Protein AF-A0AAE7J633-F1 (afdb_monomer)

Radius of gyration: 16.44 Å; Cα contacts (8 Å, |Δi|>4): 44; chains: 1; bounding box: 30×41×40 Å

Sequence (81 aa):
MSLDNIGTTTTYIKPGSPWQNGFAESYNSRFRDEFLNTELFTSVSEAQTLADRWRWEYNTLRPHSALQGRTPLEAAQPAAA

Nearest PDB structures (foldseek):
  8b4h-assembly1_A  TM=8.631E-01  e=2.608E+00  Geobacillus stearothermophilus
  5cz1-assembly2_B  TM=7.210E-01  e=2.434E+00  Mouse mammary tumor virus

Structure (mmCIF, N/CA/C/O backbone):
data_AF-A0AAE7J633-F1
#
_entry.id   AF-A0AAE7J633-F1
#
loop_
_atom_site.group_PDB
_atom_site.id
_atom_site.type_symbol
_atom_site.label_atom_id
_atom_site.label_alt_id
_atom_site.label_comp_id
_atom_site.label_asym_id
_atom_site.label_entity_id
_atom_site.label_seq_id
_atom_site.pdbx_PDB_ins_code
_atom_site.Cartn_x
_atom_site.Cartn_y
_atom_site.Cartn_z
_atom_site.occupancy
_atom_site.B_iso_or_equiv
_atom_site.auth_seq_id
_atom_site.auth_comp_id
_atom_site.auth_asym_id
_atom_site.auth_atom_id
_atom_site.pdbx_PDB_model_num
ATOM 1 N N . MET A 1 1 ? -15.612 -10.402 -16.281 1.00 55.06 1 MET A N 1
ATOM 2 C CA . MET A 1 1 ? -15.499 -9.070 -16.911 1.00 55.06 1 MET A CA 1
ATOM 3 C C . MET A 1 1 ? -14.269 -9.123 -17.801 1.00 55.06 1 MET A C 1
ATOM 5 O O . MET A 1 1 ? -13.197 -9.357 -17.261 1.00 55.06 1 MET A O 1
ATOM 9 N N . SER A 1 2 ? -14.426 -9.081 -19.130 1.00 67.12 2 SER A N 1
ATOM 10 C CA . SER A 1 2 ? -13.272 -9.164 -20.042 1.00 67.12 2 SER A CA 1
ATOM 11 C C . SER A 1 2 ? -12.542 -7.821 -20.095 1.00 67.12 2 SER A C 1
ATOM 13 O O . SER A 1 2 ? -13.199 -6.779 -20.104 1.00 67.12 2 SER A O 1
ATOM 15 N N . LEU A 1 3 ? -11.207 -7.842 -20.114 1.00 75.56 3 LEU A N 1
ATOM 16 C CA . LEU A 1 3 ? -10.360 -6.640 -20.187 1.00 75.56 3 LEU A CA 1
ATOM 17 C C . LEU A 1 3 ? -10.301 -6.040 -21.607 1.00 75.56 3 LEU A C 1
ATOM 19 O O . LEU A 1 3 ? -9.816 -4.923 -21.782 1.00 75.56 3 LEU A O 1
ATOM 23 N N . ASP A 1 4 ? -10.849 -6.741 -22.604 1.00 76.31 4 ASP A N 1
ATOM 24 C CA . ASP A 1 4 ? -10.796 -6.366 -24.025 1.00 76.31 4 ASP A CA 1
ATOM 25 C C . ASP A 1 4 ? -11.400 -4.977 -24.302 1.00 76.31 4 ASP A C 1
ATOM 27 O O . ASP A 1 4 ? -10.936 -4.245 -25.174 1.00 76.31 4 ASP A O 1
ATOM 31 N N . ASN A 1 5 ? -12.394 -4.569 -23.509 1.00 81.44 5 ASN A N 1
ATOM 32 C CA . ASN A 1 5 ? -13.137 -3.322 -23.712 1.00 81.44 5 ASN A CA 1
ATOM 33 C C . ASN A 1 5 ? -12.390 -2.060 -23.238 1.00 81.44 5 ASN A C 1
ATOM 35 O O . ASN A 1 5 ? -12.876 -0.955 -23.466 1.00 81.44 5 ASN A O 1
ATOM 39 N N . ILE A 1 6 ? -11.239 -2.205 -22.570 1.00 87.81 6 ILE A N 1
ATOM 40 C CA . ILE A 1 6 ? -10.429 -1.083 -22.059 1.00 87.81 6 ILE A CA 1
ATOM 41 C C . ILE A 1 6 ? -9.025 -1.023 -22.685 1.00 87.81 6 ILE A C 1
ATOM 43 O O . ILE A 1 6 ? -8.150 -0.327 -22.174 1.00 87.81 6 ILE A O 1
ATOM 47 N N . GLY A 1 7 ? -8.782 -1.759 -23.778 1.00 86.06 7 GLY A N 1
ATOM 48 C CA . GLY A 1 7 ? -7.510 -1.716 -24.515 1.00 86.06 7 GLY A CA 1
ATOM 49 C C . GLY A 1 7 ? -6.311 -2.317 -23.770 1.00 86.06 7 GLY A C 1
ATOM 50 O O . GLY A 1 7 ? -5.169 -2.018 -24.108 1.00 86.06 7 GLY A O 1
ATOM 51 N N . THR A 1 8 ? -6.549 -3.149 -22.752 1.00 85.44 8 THR A N 1
ATOM 52 C CA . THR A 1 8 ? -5.501 -3.820 -21.967 1.00 85.44 8 THR A CA 1
ATOM 53 C C . THR A 1 8 ? -5.405 -5.297 -22.341 1.00 85.44 8 THR A C 1
ATOM 55 O O . THR A 1 8 ? -6.422 -5.948 -22.559 1.00 85.44 8 THR A O 1
ATOM 58 N N . THR A 1 9 ? -4.188 -5.851 -22.370 1.00 86.50 9 THR A N 1
ATOM 59 C CA . THR A 1 9 ? -3.946 -7.285 -22.602 1.00 86.50 9 THR A CA 1
ATOM 60 C C . THR A 1 9 ? -3.403 -7.969 -21.349 1.00 86.50 9 THR A C 1
ATOM 62 O O . THR A 1 9 ? -2.640 -7.387 -20.576 1.00 86.50 9 THR A O 1
ATOM 65 N N . THR A 1 10 ? -3.794 -9.225 -21.127 1.00 84.94 10 THR A N 1
ATOM 66 C CA . THR A 1 10 ? -3.260 -10.029 -20.023 1.00 84.94 10 THR A CA 1
ATOM 67 C C . THR A 1 10 ? -1.840 -10.482 -20.342 1.00 84.94 10 THR A C 1
ATOM 69 O O . THR A 1 10 ? -1.602 -11.140 -21.352 1.00 84.94 10 THR A O 1
ATOM 72 N N . THR A 1 11 ? -0.901 -10.177 -19.447 1.00 85.69 11 THR A N 1
ATOM 73 C CA . THR A 1 11 ? 0.477 -10.673 -19.522 1.00 85.69 11 THR A CA 1
ATOM 74 C C . THR A 1 11 ? 0.697 -11.744 -18.461 1.00 85.69 11 THR A C 1
ATOM 76 O O . THR A 1 11 ? 0.362 -11.541 -17.296 1.00 85.69 11 THR A O 1
ATOM 79 N N . TYR A 1 12 ? 1.279 -12.875 -18.859 1.00 88.12 12 TYR A N 1
ATOM 80 C CA . TYR A 1 12 ? 1.643 -13.962 -17.953 1.00 88.12 12 TYR A CA 1
ATOM 81 C C . TYR A 1 12 ? 3.145 -13.955 -17.674 1.00 88.12 12 TYR A C 1
ATOM 83 O O . TYR A 1 12 ? 3.955 -13.664 -18.558 1.00 88.12 12 TYR A O 1
ATOM 91 N N . ILE A 1 13 ? 3.515 -14.329 -16.450 1.00 90.25 13 ILE A N 1
ATOM 92 C CA . ILE A 1 13 ? 4.904 -14.632 -16.107 1.00 90.25 13 ILE A CA 1
ATOM 93 C C . ILE A 1 13 ? 5.345 -15.923 -16.802 1.00 90.25 13 ILE A C 1
ATOM 95 O O . ILE A 1 13 ? 4.598 -16.902 -16.878 1.00 90.25 13 ILE A O 1
ATOM 99 N N . LYS A 1 14 ? 6.570 -15.933 -17.324 1.00 92.38 14 LYS A N 1
ATOM 100 C CA . LYS A 1 14 ? 7.158 -17.119 -17.946 1.00 92.38 14 LYS A CA 1
ATOM 101 C C . LYS A 1 14 ? 7.479 -18.155 -16.860 1.00 92.38 14 LYS A C 1
ATOM 103 O O . LYS A 1 14 ? 8.044 -17.787 -15.824 1.00 92.38 14 LYS A O 1
ATOM 108 N N . PRO A 1 15 ? 7.190 -19.449 -17.084 1.00 92.19 15 PRO A N 1
ATOM 109 C CA . PRO A 1 15 ? 7.633 -20.505 -16.180 1.00 92.19 15 PRO A CA 1
ATOM 110 C C . PRO A 1 15 ? 9.140 -20.409 -15.908 1.00 92.19 15 PRO A C 1
ATOM 112 O O . PRO A 1 15 ? 9.928 -20.166 -16.822 1.00 92.19 15 PRO A O 1
ATOM 115 N N . GLY A 1 16 ? 9.538 -20.549 -14.642 1.00 92.31 16 GLY A N 1
ATOM 116 C CA . GLY A 1 16 ? 10.939 -20.435 -14.222 1.00 92.31 16 GLY A CA 1
ATOM 117 C C . GLY A 1 16 ? 11.514 -19.012 -14.217 1.00 92.31 16 GLY A C 1
ATOM 118 O O . GLY A 1 16 ? 12.724 -18.869 -14.084 1.00 92.31 16 GLY A O 1
ATOM 119 N N . SER A 1 17 ? 10.683 -17.967 -14.347 1.00 89.81 17 SER A N 1
ATOM 120 C CA . SER A 1 17 ? 11.124 -16.560 -14.367 1.00 89.81 17 SER A CA 1
ATOM 121 C C . SER A 1 17 ? 10.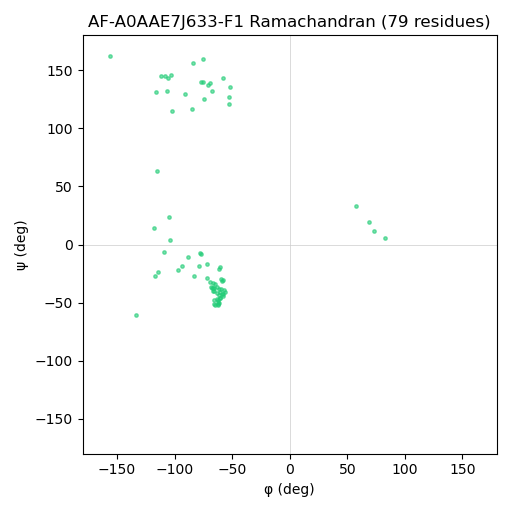615 -15.733 -13.169 1.00 89.81 17 SER A C 1
ATOM 123 O O . SER A 1 17 ? 9.874 -14.768 -13.370 1.00 89.81 17 SER A O 1
ATOM 125 N N . PRO A 1 18 ? 10.995 -16.063 -11.915 1.00 86.00 18 PRO A N 1
ATOM 126 C CA . PRO A 1 18 ? 10.465 -15.403 -10.712 1.00 86.00 18 PRO A CA 1
ATOM 127 C C . PRO A 1 18 ? 10.739 -13.891 -10.665 1.00 86.00 18 PRO A C 1
ATOM 129 O O . PRO A 1 18 ? 9.921 -13.125 -10.169 1.00 86.00 18 PRO A O 1
ATOM 132 N N . TRP A 1 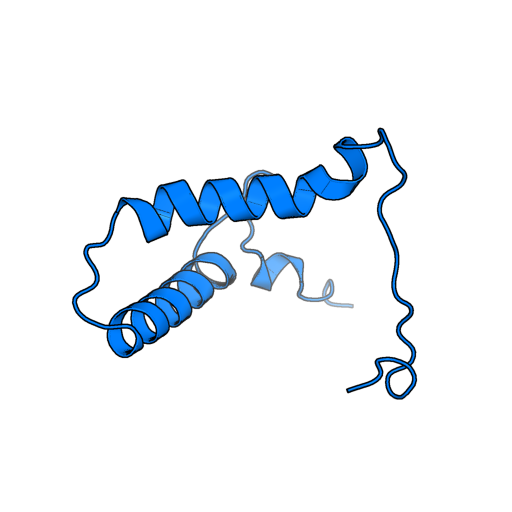19 ? 11.835 -13.425 -11.272 1.00 89.44 19 TRP A N 1
ATOM 133 C CA . TRP A 1 19 ? 12.178 -11.998 -11.329 1.00 89.44 19 TRP A CA 1
ATOM 134 C C . TRP A 1 19 ? 11.122 -11.134 -12.040 1.00 89.44 19 TRP A C 1
ATOM 136 O O . TRP A 1 19 ? 11.083 -9.925 -11.823 1.00 89.44 19 TRP A O 1
ATOM 146 N N . GLN A 1 20 ? 10.244 -11.725 -12.860 1.00 91.88 20 GLN A N 1
ATOM 147 C CA . GLN A 1 20 ? 9.146 -11.002 -13.511 1.00 91.88 20 GLN A CA 1
ATOM 148 C C . GLN A 1 20 ? 8.026 -10.604 -12.536 1.00 91.88 20 GLN A C 1
ATOM 150 O O . GLN A 1 20 ? 7.232 -9.726 -12.857 1.00 91.88 20 GLN A O 1
ATOM 155 N N . ASN A 1 21 ? 7.978 -11.216 -11.349 1.00 91.00 21 ASN A N 1
ATOM 156 C CA . ASN A 1 21 ? 6.981 -10.949 -10.312 1.00 91.00 21 ASN A CA 1
ATOM 157 C C . ASN A 1 21 ? 7.528 -10.103 -9.145 1.00 91.00 21 ASN A C 1
ATOM 159 O O . ASN A 1 21 ? 6.816 -9.834 -8.177 1.00 91.00 21 ASN A O 1
ATOM 163 N N . GLY A 1 22 ? 8.784 -9.647 -9.230 1.00 90.19 22 GLY A N 1
ATOM 164 C CA . GLY A 1 22 ? 9.479 -9.015 -8.104 1.00 90.19 22 GLY A CA 1
ATOM 165 C C . GLY A 1 22 ? 8.783 -7.765 -7.554 1.00 90.19 22 GLY A C 1
ATOM 166 O O . GLY A 1 22 ? 8.839 -7.509 -6.351 1.00 90.19 22 GLY A O 1
ATOM 167 N N . PHE A 1 23 ? 8.077 -7.007 -8.401 1.00 86.81 23 P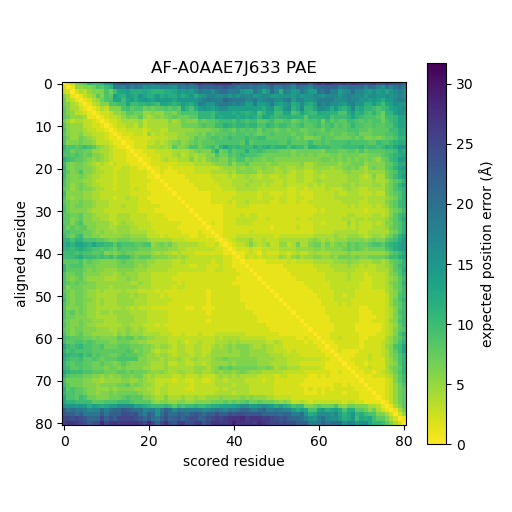HE A N 1
ATOM 168 C CA . PHE A 1 23 ? 7.298 -5.845 -7.962 1.00 86.81 23 PHE A CA 1
ATOM 169 C C . PHE A 1 23 ? 6.136 -6.246 -7.043 1.00 86.81 23 PHE A C 1
ATOM 171 O O . PHE A 1 23 ? 6.017 -5.726 -5.933 1.00 86.81 23 PHE A O 1
ATOM 178 N N . ALA A 1 24 ? 5.303 -7.196 -7.480 1.00 89.38 24 ALA A N 1
ATOM 179 C CA . ALA A 1 24 ? 4.158 -7.656 -6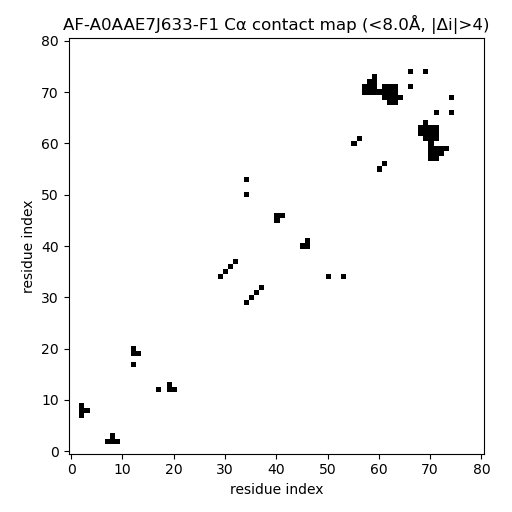.700 1.00 89.38 24 ALA A CA 1
ATOM 180 C C . ALA A 1 24 ? 4.604 -8.372 -5.417 1.00 89.38 24 ALA A C 1
ATOM 182 O O . ALA A 1 24 ? 3.994 -8.193 -4.366 1.00 89.38 24 ALA A O 1
ATOM 183 N N . GLU A 1 25 ? 5.696 -9.137 -5.475 1.00 92.69 25 GLU A N 1
ATOM 184 C CA . GLU A 1 25 ? 6.289 -9.784 -4.299 1.00 92.69 25 GLU A CA 1
ATOM 185 C C . GLU A 1 25 ? 6.778 -8.767 -3.270 1.00 92.69 25 GLU A C 1
ATOM 187 O O . GLU A 1 25 ? 6.432 -8.870 -2.092 1.00 92.69 25 GLU A O 1
ATOM 192 N N . SER A 1 26 ? 7.515 -7.747 -3.714 1.00 90.44 26 SER A N 1
ATOM 193 C CA . SER A 1 26 ? 8.017 -6.687 -2.835 1.00 90.44 26 SER A CA 1
ATOM 194 C C . SER A 1 26 ? 6.874 -5.918 -2.172 1.00 90.44 26 SER A C 1
ATOM 196 O O . SER A 1 26 ? 6.917 -5.663 -0.968 1.00 90.44 26 SER A O 1
ATOM 198 N N . TYR A 1 27 ? 5.828 -5.587 -2.937 1.00 90.00 27 TYR A N 1
ATOM 199 C CA . TYR A 1 27 ? 4.629 -4.943 -2.404 1.00 90.00 27 TYR A CA 1
ATOM 200 C C . TYR A 1 27 ? 3.927 -5.823 -1.362 1.00 90.00 27 TYR A C 1
ATOM 202 O O . TYR A 1 27 ? 3.667 -5.370 -0.248 1.00 90.00 27 TYR A O 1
ATOM 210 N N . ASN A 1 28 ? 3.673 -7.094 -1.685 1.00 92.69 28 ASN A N 1
ATOM 211 C CA . ASN A 1 28 ? 2.971 -8.011 -0.787 1.00 92.69 28 ASN A CA 1
ATOM 212 C C . ASN A 1 28 ? 3.760 -8.295 0.498 1.00 92.69 28 ASN A C 1
ATOM 214 O O . ASN A 1 28 ? 3.150 -8.451 1.554 1.00 92.69 28 ASN A O 1
ATOM 218 N N . SER A 1 29 ? 5.096 -8.342 0.436 1.00 94.38 29 SER A N 1
ATOM 219 C CA . SER A 1 29 ? 5.929 -8.440 1.641 1.00 94.38 29 SER A CA 1
ATOM 220 C C . SER A 1 29 ? 5.737 -7.217 2.533 1.00 94.38 29 SER A C 1
ATOM 222 O O . SER A 1 29 ? 5.437 -7.368 3.710 1.00 94.38 29 SER A O 1
ATOM 224 N N . ARG A 1 30 ? 5.816 -6.005 1.965 1.00 92.38 30 ARG A N 1
ATOM 225 C CA . ARG A 1 30 ? 5.634 -4.750 2.714 1.00 92.38 30 ARG A CA 1
ATOM 226 C C . ARG A 1 30 ? 4.254 -4.648 3.345 1.00 92.38 30 ARG A C 1
ATOM 228 O O . ARG A 1 30 ? 4.149 -4.331 4.521 1.00 92.38 30 ARG A O 1
ATOM 235 N N . PHE A 1 31 ? 3.211 -4.958 2.582 1.00 94.19 31 PHE A N 1
ATOM 236 C CA . PHE A 1 31 ? 1.844 -4.964 3.092 1.00 94.19 31 PHE A CA 1
ATOM 237 C C . PHE A 1 31 ? 1.661 -5.982 4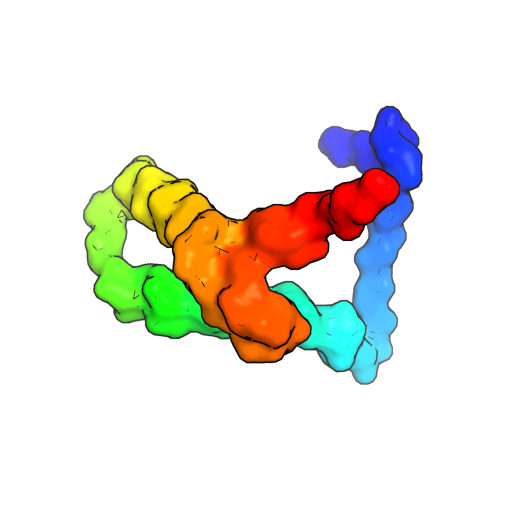.223 1.00 94.19 31 PHE A C 1
ATOM 239 O O . PHE A 1 31 ? 0.980 -5.714 5.209 1.00 94.19 31 PHE A O 1
ATOM 246 N N . ARG A 1 32 ? 2.302 -7.150 4.125 1.00 95.12 32 ARG A N 1
ATOM 247 C CA . ARG A 1 32 ? 2.257 -8.137 5.202 1.00 95.12 32 ARG A CA 1
ATOM 248 C C . ARG A 1 32 ? 2.961 -7.636 6.461 1.00 95.12 32 ARG A C 1
ATOM 250 O O . ARG A 1 32 ? 2.364 -7.673 7.531 1.00 95.12 32 ARG A O 1
ATOM 257 N N . ASP A 1 33 ? 4.195 -7.169 6.320 1.00 95.06 33 ASP A N 1
ATOM 258 C CA . ASP A 1 33 ? 5.050 -6.804 7.451 1.00 95.06 33 ASP A CA 1
ATOM 259 C C . ASP A 1 33 ? 4.556 -5.553 8.184 1.00 95.06 33 ASP A C 1
ATOM 261 O O . ASP A 1 33 ? 4.730 -5.442 9.393 1.00 95.06 33 ASP A O 1
ATOM 265 N N . GLU A 1 34 ? 3.932 -4.621 7.464 1.00 93.00 34 GLU A N 1
ATOM 266 C CA . GLU A 1 34 ? 3.596 -3.293 7.988 1.00 93.00 34 GLU A CA 1
ATOM 267 C C . GLU A 1 34 ? 2.099 -3.067 8.215 1.00 93.00 34 GLU A C 1
ATOM 269 O O . GLU A 1 34 ? 1.727 -2.014 8.726 1.00 93.00 34 GLU A O 1
ATOM 274 N N . PHE A 1 35 ? 1.244 -4.005 7.803 1.00 94.50 35 PHE A N 1
ATOM 275 C CA . PHE A 1 35 ? -0.199 -3.909 8.015 1.00 94.50 35 PHE A CA 1
ATOM 276 C C . PHE A 1 35 ? -0.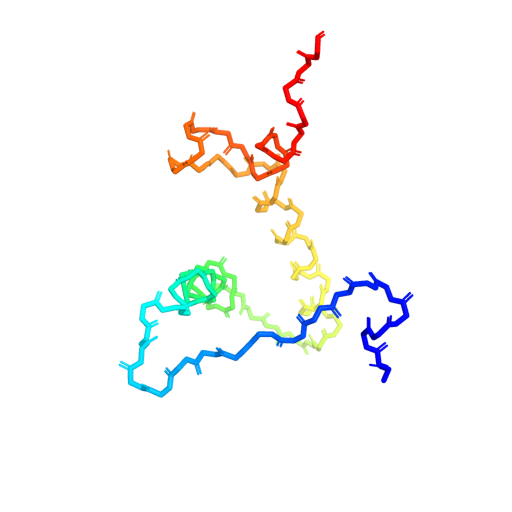791 -5.213 8.544 1.00 94.50 35 PHE A C 1
ATOM 278 O O . PHE A 1 35 ? -1.333 -5.255 9.645 1.00 94.50 35 PHE A O 1
ATOM 285 N N . LEU A 1 36 ? -0.678 -6.309 7.787 1.00 93.94 36 LEU A N 1
ATOM 286 C CA . LEU A 1 36 ? -1.376 -7.548 8.160 1.00 93.94 36 LEU A CA 1
ATOM 287 C C . LEU A 1 36 ? -0.841 -8.176 9.452 1.00 93.94 36 LEU A C 1
ATOM 289 O O . LEU A 1 36 ? -1.609 -8.788 10.185 1.00 93.94 36 LEU A O 1
ATOM 293 N N . ASN A 1 37 ? 0.459 -8.045 9.716 1.00 93.69 37 ASN A N 1
ATOM 294 C CA . ASN A 1 37 ? 1.092 -8.595 10.914 1.00 93.69 37 ASN A CA 1
ATOM 295 C C . ASN A 1 37 ? 1.055 -7.638 12.117 1.00 93.69 37 ASN A C 1
ATOM 297 O O . ASN A 1 37 ? 1.417 -8.051 13.218 1.00 93.69 37 ASN A O 1
ATOM 301 N N . THR A 1 38 ? 0.677 -6.371 11.922 1.00 91.94 38 THR A N 1
ATOM 302 C CA . THR A 1 38 ? 0.683 -5.348 12.982 1.00 91.94 38 THR A CA 1
ATOM 303 C C . THR A 1 38 ? -0.684 -5.157 13.626 1.00 91.94 38 THR A C 1
ATOM 305 O O . THR A 1 38 ? -0.757 -4.687 14.758 1.00 91.94 38 THR A O 1
ATOM 308 N N . GLU A 1 39 ? -1.755 -5.534 12.929 1.00 88.00 39 GLU A N 1
ATOM 309 C CA . GLU A 1 39 ? -3.134 -5.315 13.355 1.00 88.00 39 GLU A CA 1
ATOM 310 C C . GLU A 1 39 ? -3.820 -6.621 13.780 1.00 88.00 39 GLU A C 1
ATOM 312 O O . GLU A 1 39 ? -3.614 -7.683 13.189 1.00 88.00 39 GLU A O 1
ATOM 317 N N . LEU A 1 40 ? -4.694 -6.534 14.786 1.00 92.81 40 LEU A N 1
ATOM 318 C CA . LEU A 1 40 ? -5.646 -7.596 15.108 1.00 92.81 40 LEU A CA 1
ATOM 319 C C . LEU A 1 40 ? -7.019 -7.197 14.573 1.00 92.81 40 LEU A C 1
ATOM 321 O O . LEU A 1 40 ? -7.625 -6.248 15.060 1.00 92.81 40 LEU A O 1
ATOM 325 N N . PHE A 1 41 ? -7.531 -7.950 13.603 1.00 94.69 41 PHE A N 1
ATOM 326 C CA . PHE A 1 41 ? -8.842 -7.684 13.018 1.00 94.69 41 PHE A CA 1
ATOM 327 C C . PHE A 1 41 ? -9.941 -8.451 13.754 1.00 94.69 41 PHE A C 1
ATOM 329 O O . PHE A 1 41 ? -9.871 -9.669 13.915 1.00 94.69 41 PHE A O 1
ATOM 336 N N . THR A 1 42 ? -10.996 -7.746 14.142 1.00 95.31 42 THR A N 1
ATOM 337 C CA . THR A 1 42 ? -12.196 -8.314 14.771 1.00 95.31 42 THR A CA 1
ATOM 338 C C . THR A 1 42 ? -13.290 -8.640 13.753 1.00 95.31 42 THR A C 1
ATOM 340 O O . THR A 1 42 ? -14.183 -9.442 14.028 1.00 95.31 42 THR A O 1
ATOM 343 N N . SER A 1 43 ? -13.221 -8.052 12.552 1.00 96.94 43 SER A N 1
ATOM 344 C CA . SER A 1 43 ? -14.137 -8.329 11.442 1.00 96.94 43 SER A CA 1
ATOM 345 C C . SER A 1 43 ? -13.522 -8.010 10.075 1.00 96.94 43 SER A C 1
ATOM 347 O O . SER A 1 43 ? -12.575 -7.233 9.957 1.00 96.94 43 SER A O 1
ATOM 349 N N . VAL A 1 44 ? -14.110 -8.562 9.008 1.00 96.69 44 VAL A N 1
ATOM 350 C CA . VAL A 1 44 ? -13.709 -8.248 7.623 1.00 96.69 44 VAL A CA 1
ATOM 351 C C . VAL A 1 44 ? -13.953 -6.772 7.284 1.00 96.69 44 VAL A C 1
ATOM 353 O O . VAL A 1 44 ? -13.142 -6.166 6.592 1.00 96.69 44 VAL A O 1
ATOM 356 N N . SER A 1 45 ? -15.038 -6.176 7.789 1.00 97.69 45 SER A N 1
ATOM 357 C CA . SER A 1 45 ? -15.354 -4.762 7.537 1.00 97.69 45 SER A CA 1
ATOM 358 C C . SER A 1 45 ? -14.330 -3.822 8.179 1.00 97.69 45 SER A C 1
ATOM 360 O O . SER A 1 45 ? -13.971 -2.800 7.590 1.00 97.69 45 SER A O 1
ATOM 362 N N . GLU A 1 46 ? -13.849 -4.169 9.373 1.00 96.06 46 GLU A N 1
ATOM 363 C CA . GLU A 1 46 ? -12.766 -3.442 10.032 1.00 96.06 46 GLU A CA 1
ATOM 364 C C . GLU A 1 46 ? -11.467 -3.580 9.233 1.00 96.06 46 GLU A C 1
ATOM 366 O O . GLU A 1 46 ? -10.848 -2.571 8.901 1.00 96.06 46 GLU A O 1
ATOM 371 N N . ALA A 1 47 ? -11.107 -4.803 8.829 1.00 95.94 47 ALA A N 1
ATOM 372 C CA . ALA A 1 47 ? -9.921 -5.046 8.010 1.00 95.94 47 ALA A CA 1
ATOM 373 C C . ALA A 1 47 ? -9.937 -4.240 6.699 1.00 95.94 47 ALA A C 1
ATOM 375 O O . ALA A 1 47 ? -8.917 -3.670 6.323 1.00 95.94 47 ALA A O 1
ATOM 376 N N . GLN A 1 48 ? -11.090 -4.135 6.026 1.00 96.62 48 GLN A N 1
ATOM 377 C CA . GLN A 1 48 ? -11.248 -3.313 4.819 1.00 96.62 48 GLN A CA 1
ATOM 378 C C . GLN A 1 48 ? -11.029 -1.825 5.102 1.00 96.62 48 GLN A C 1
ATOM 380 O O . GLN A 1 48 ? -10.260 -1.176 4.396 1.00 96.62 48 GLN A O 1
ATOM 385 N N . THR A 1 49 ? -11.645 -1.301 6.164 1.00 96.75 49 THR A N 1
ATOM 386 C CA . THR A 1 49 ? -11.499 0.109 6.562 1.00 96.75 49 THR A CA 1
ATOM 387 C C . THR A 1 49 ? -10.044 0.452 6.875 1.00 96.75 49 THR A C 1
ATOM 389 O O . THR A 1 49 ? -9.515 1.463 6.409 1.00 96.75 49 THR A O 1
ATOM 392 N N . LEU A 1 50 ? -9.374 -0.407 7.645 1.00 96.31 50 LEU A N 1
ATOM 393 C CA . LEU A 1 50 ? -7.975 -0.216 8.008 1.00 96.31 50 LEU A CA 1
ATOM 394 C C . LEU A 1 50 ? -7.051 -0.377 6.792 1.00 96.31 50 LEU A C 1
ATOM 396 O O . LEU A 1 50 ? -6.104 0.393 6.650 1.00 96.31 50 LEU A O 1
ATOM 400 N N . ALA A 1 51 ? -7.353 -1.299 5.873 1.00 95.81 51 ALA A N 1
ATOM 401 C CA . ALA A 1 51 ? -6.581 -1.478 4.645 1.00 95.81 51 ALA A CA 1
ATOM 402 C C . ALA A 1 51 ? -6.706 -0.266 3.711 1.00 95.81 51 ALA A C 1
ATOM 404 O O . ALA A 1 51 ? -5.713 0.166 3.125 1.00 95.81 51 ALA A O 1
ATOM 405 N N . ASP A 1 52 ? -7.903 0.316 3.593 1.00 96.38 52 ASP A N 1
ATOM 406 C CA . ASP A 1 52 ? -8.125 1.535 2.814 1.00 96.38 52 ASP A CA 1
ATOM 407 C C . ASP A 1 52 ? -7.349 2.719 3.391 1.00 96.38 52 ASP A C 1
ATOM 409 O O . ASP A 1 52 ? -6.721 3.472 2.637 1.00 96.38 52 ASP A O 1
ATOM 413 N N . ARG A 1 53 ? -7.339 2.847 4.723 1.00 96.00 53 ARG A N 1
ATOM 414 C CA . ARG A 1 53 ? -6.530 3.846 5.424 1.00 96.00 53 ARG A CA 1
ATOM 415 C C . ARG A 1 53 ? -5.040 3.628 5.175 1.00 96.00 53 ARG A C 1
ATOM 417 O O . ARG A 1 53 ? -4.368 4.558 4.738 1.00 96.00 53 ARG A O 1
ATOM 424 N N . TRP A 1 54 ? -4.537 2.412 5.381 1.00 95.50 54 TRP A N 1
ATOM 425 C CA . TRP A 1 54 ? -3.130 2.084 5.150 1.00 95.50 54 TRP A CA 1
ATOM 426 C C . TRP A 1 54 ? -2.718 2.360 3.701 1.00 95.50 54 TRP A C 1
ATOM 428 O O . TRP A 1 54 ? -1.679 2.963 3.449 1.00 95.50 54 TRP A O 1
ATOM 438 N N . ARG A 1 55 ? -3.560 1.993 2.724 1.00 95.50 55 ARG A N 1
ATOM 439 C CA . ARG A 1 55 ? -3.320 2.275 1.301 1.00 95.50 55 ARG A CA 1
ATOM 440 C C . ARG A 1 55 ? -3.228 3.775 1.038 1.00 95.50 55 ARG A C 1
ATOM 442 O O . ARG A 1 55 ? -2.407 4.191 0.221 1.00 95.50 55 ARG A O 1
ATOM 449 N N . TRP A 1 56 ? -4.088 4.576 1.665 1.00 96.88 56 TRP A N 1
ATOM 450 C CA . TRP A 1 56 ? -4.018 6.027 1.542 1.00 96.88 56 TRP A CA 1
ATOM 451 C C . TRP A 1 56 ? -2.689 6.540 2.105 1.00 96.88 56 TRP A C 1
ATOM 453 O O . TRP A 1 56 ? -1.939 7.164 1.365 1.00 96.88 56 TRP A O 1
ATOM 463 N N . GLU A 1 57 ? -2.335 6.172 3.338 1.00 95.38 57 GLU A N 1
ATOM 464 C CA . GLU A 1 57 ? -1.084 6.591 3.989 1.00 95.38 57 GLU A CA 1
ATOM 465 C C . GLU A 1 57 ? 0.162 6.175 3.182 1.00 95.38 57 GLU A C 1
ATOM 467 O O . GLU A 1 57 ? 1.055 6.992 2.941 1.00 95.38 57 GLU A O 1
ATOM 472 N N . TYR A 1 58 ? 0.198 4.934 2.683 1.00 94.12 58 TYR A N 1
ATOM 473 C CA . TYR A 1 58 ? 1.273 4.422 1.830 1.00 94.12 58 TYR A CA 1
ATOM 474 C C . TYR A 1 58 ? 1.439 5.256 0.553 1.00 94.12 58 TYR A C 1
ATOM 476 O O . TYR A 1 58 ? 2.558 5.555 0.150 1.00 94.12 58 TYR A O 1
ATOM 484 N N . ASN A 1 59 ? 0.336 5.641 -0.093 1.00 94.25 59 ASN A N 1
ATOM 485 C CA . ASN A 1 59 ? 0.392 6.349 -1.369 1.00 94.25 59 ASN A CA 1
ATOM 486 C C . ASN A 1 59 ? 0.605 7.860 -1.232 1.00 94.25 59 ASN A C 1
ATOM 488 O O . ASN A 1 59 ? 1.130 8.460 -2.168 1.00 94.25 59 ASN A O 1
ATOM 492 N N . THR A 1 60 ? 0.189 8.478 -0.123 1.00 95.75 60 THR A N 1
ATOM 493 C CA . THR A 1 60 ? 0.139 9.947 0.004 1.00 95.75 60 THR A CA 1
ATOM 494 C C . THR A 1 60 ? 1.097 10.529 1.030 1.00 95.75 60 THR A C 1
ATOM 496 O O . THR A 1 60 ? 1.439 11.701 0.910 1.00 95.75 60 THR A O 1
ATOM 499 N N . LEU A 1 61 ? 1.521 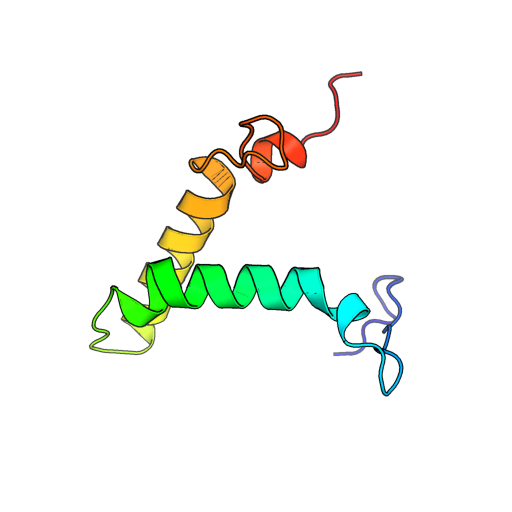9.752 2.029 1.00 95.12 61 LEU A N 1
ATOM 500 C CA . LEU A 1 61 ? 2.346 10.256 3.131 1.00 95.12 61 LEU A CA 1
ATOM 501 C C . LEU A 1 61 ? 3.725 9.609 3.187 1.00 95.12 61 LEU A C 1
ATOM 503 O O . LEU A 1 61 ? 4.661 10.213 3.706 1.00 95.12 61 LEU A O 1
ATOM 507 N N . ARG A 1 62 ? 3.868 8.378 2.690 1.00 91.75 62 ARG A N 1
ATOM 508 C CA . ARG A 1 62 ? 5.101 7.613 2.850 1.00 91.75 62 ARG A CA 1
ATOM 509 C C . ARG A 1 62 ? 6.141 7.947 1.770 1.00 91.75 62 ARG A C 1
ATOM 511 O O . ARG A 1 62 ? 5.919 7.624 0.605 1.00 91.75 62 ARG A O 1
ATOM 518 N N . PRO A 1 63 ? 7.309 8.510 2.121 1.00 92.31 63 PRO A N 1
ATOM 519 C CA . PRO A 1 63 ? 8.399 8.697 1.170 1.00 92.31 63 PRO A CA 1
ATOM 520 C C . PRO A 1 63 ? 9.115 7.371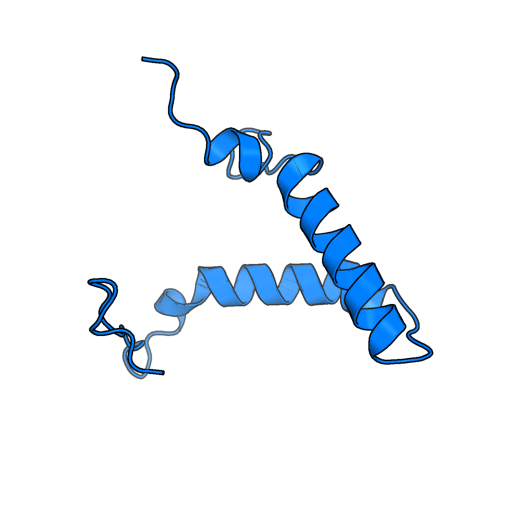 0.878 1.00 92.31 63 PRO A C 1
ATOM 522 O O . PRO A 1 63 ? 9.388 6.580 1.785 1.00 92.31 63 PRO A O 1
ATOM 525 N N . HIS A 1 64 ? 9.473 7.136 -0.387 1.00 90.19 64 HIS A N 1
ATOM 526 C CA . HIS A 1 64 ? 10.206 5.940 -0.810 1.00 90.19 64 HIS A CA 1
ATOM 527 C C . HIS A 1 64 ? 11.584 6.303 -1.356 1.00 90.19 64 HIS A C 1
ATOM 529 O O . HIS A 1 64 ? 11.717 7.141 -2.246 1.00 90.19 64 HIS A O 1
ATOM 535 N N . SER A 1 65 ? 12.627 5.614 -0.889 1.00 89.06 65 SER A N 1
ATOM 536 C CA . SER A 1 65 ? 14.001 5.814 -1.377 1.00 89.06 65 SER A CA 1
ATOM 537 C C . SER A 1 65 ? 14.138 5.539 -2.878 1.00 89.06 65 SER A C 1
ATOM 539 O O . SER A 1 65 ? 14.797 6.300 -3.582 1.00 89.06 65 SER A O 1
ATOM 541 N N . ALA A 1 66 ? 13.443 4.517 -3.390 1.00 86.94 66 ALA A N 1
ATOM 542 C CA . ALA A 1 66 ? 13.367 4.220 -4.823 1.00 86.94 66 ALA A CA 1
ATOM 543 C C . ALA A 1 66 ? 12.724 5.354 -5.648 1.00 86.94 66 ALA A C 1
ATOM 545 O O . ALA A 1 66 ? 12.957 5.448 -6.849 1.00 86.94 66 ALA A O 1
ATOM 546 N N . LEU A 1 67 ? 11.945 6.226 -5.002 1.00 90.25 67 LEU A N 1
ATOM 547 C CA . LEU A 1 67 ? 11.297 7.396 -5.595 1.00 90.25 67 LEU A CA 1
ATOM 548 C C . LEU A 1 67 ? 12.001 8.703 -5.196 1.00 90.25 67 LEU A C 1
ATOM 550 O O . LEU A 1 67 ? 11.380 9.762 -5.201 1.00 90.25 67 LEU A O 1
ATOM 554 N N . GLN A 1 68 ? 13.285 8.647 -4.821 1.00 93.12 68 GLN A N 1
ATOM 555 C CA . GLN A 1 68 ? 14.074 9.817 -4.404 1.00 93.12 68 GLN A CA 1
ATOM 556 C C . GLN A 1 68 ? 13.454 10.569 -3.212 1.00 93.12 68 GLN A C 1
ATOM 558 O O . GLN A 1 68 ? 13.536 11.789 -3.116 1.00 93.12 68 GLN A O 1
ATOM 563 N N . GLY A 1 69 ? 12.803 9.837 -2.304 1.00 93.06 69 GLY A N 1
ATOM 564 C CA . GLY A 1 69 ? 12.130 10.413 -1.140 1.00 93.06 69 GLY A CA 1
ATOM 565 C C . GLY A 1 69 ? 10.729 10.956 -1.426 1.00 93.06 69 GLY A C 1
ATOM 566 O O . GLY A 1 69 ? 10.121 11.514 -0.522 1.00 93.06 69 GLY A O 1
ATOM 567 N N . ARG A 1 70 ? 10.195 10.770 -2.637 1.00 94.06 70 ARG A N 1
ATOM 568 C CA . ARG A 1 70 ? 8.807 11.112 -2.975 1.00 94.06 70 ARG A CA 1
ATOM 569 C C . ARG A 1 70 ? 7.851 9.992 -2.573 1.00 94.06 70 ARG A C 1
ATOM 571 O O . ARG A 1 70 ? 8.235 8.822 -2.470 1.00 94.06 70 ARG A O 1
ATOM 578 N N . THR A 1 71 ? 6.596 10.356 -2.371 1.00 95.06 71 THR A N 1
ATOM 579 C CA . THR A 1 71 ? 5.479 9.422 -2.216 1.00 95.06 71 THR A CA 1
ATOM 580 C C . THR A 1 71 ? 5.078 8.828 -3.572 1.00 95.06 71 THR A C 1
ATOM 582 O O . THR A 1 71 ? 5.378 9.413 -4.622 1.00 95.06 71 THR A O 1
ATOM 585 N N . PRO A 1 72 ? 4.381 7.677 -3.603 1.00 93.88 72 PRO A N 1
ATOM 586 C CA . PRO A 1 72 ? 3.885 7.106 -4.852 1.00 93.88 72 PRO A CA 1
ATOM 587 C C . PRO A 1 72 ? 2.977 8.072 -5.621 1.00 93.88 72 PRO A C 1
ATOM 589 O O . PRO A 1 72 ? 3.093 8.176 -6.841 1.00 93.88 72 PRO A O 1
ATOM 592 N N . LEU A 1 73 ? 2.122 8.827 -4.920 1.00 94.81 73 LEU A N 1
ATOM 593 C CA . LEU A 1 73 ? 1.250 9.821 -5.543 1.00 94.81 73 LEU A CA 1
ATOM 594 C C . LEU A 1 73 ? 2.044 10.974 -6.169 1.00 94.81 73 LEU A C 1
ATOM 596 O O . LEU A 1 73 ? 1.707 11.433 -7.258 1.00 94.81 73 LEU A O 1
ATOM 600 N N . GLU A 1 74 ? 3.100 11.453 -5.514 1.00 93.94 74 GLU A N 1
ATOM 601 C CA . GLU A 1 74 ? 3.963 12.496 -6.078 1.00 93.94 74 GLU A CA 1
ATOM 602 C C . GLU A 1 74 ? 4.753 12.002 -7.288 1.00 93.94 74 GLU A C 1
ATOM 604 O O . GLU A 1 74 ? 4.944 12.761 -8.233 1.00 93.94 74 GLU A O 1
ATOM 609 N N . ALA A 1 75 ? 5.216 10.751 -7.276 1.00 92.12 75 ALA A N 1
ATOM 610 C CA . ALA A 1 75 ? 5.937 10.163 -8.402 1.00 92.12 75 ALA A CA 1
ATOM 611 C C . ALA A 1 75 ? 5.026 9.863 -9.606 1.00 92.12 75 ALA A C 1
ATOM 613 O O . ALA A 1 75 ? 5.492 9.888 -10.741 1.00 92.12 75 ALA A O 1
ATOM 614 N N . ALA A 1 76 ? 3.742 9.583 -9.364 1.00 89.94 76 ALA A N 1
ATOM 615 C CA . ALA A 1 76 ? 2.748 9.340 -10.407 1.00 89.94 76 ALA A CA 1
ATOM 616 C C . ALA A 1 76 ? 2.228 10.628 -11.067 1.00 89.94 76 ALA A C 1
ATOM 618 O O . ALA A 1 76 ? 1.663 10.569 -12.160 1.00 89.94 76 ALA A O 1
ATOM 619 N N . GLN A 1 77 ? 2.398 11.787 -10.421 1.00 80.06 77 GLN A N 1
ATOM 620 C CA . GLN A 1 77 ? 2.053 13.067 -11.030 1.00 80.06 77 GLN A CA 1
ATOM 621 C C . GLN A 1 77 ? 3.001 13.358 -12.202 1.00 80.06 77 GLN A C 1
ATOM 623 O O . GLN A 1 77 ? 4.220 13.225 -12.049 1.00 80.06 77 GLN A O 1
ATOM 628 N N . PRO A 1 78 ? 2.473 13.763 -13.372 1.00 61.38 78 PRO A N 1
ATOM 629 C CA . PRO A 1 78 ? 3.315 14.143 -14.495 1.00 61.38 78 PRO A CA 1
ATOM 630 C C . PRO A 1 78 ? 4.241 15.289 -14.073 1.00 61.38 78 PRO A C 1
ATOM 632 O O . PRO A 1 78 ? 3.842 16.167 -13.305 1.00 61.38 78 PRO A O 1
ATOM 635 N N . ALA A 1 79 ? 5.482 15.279 -14.566 1.00 56.75 79 ALA A N 1
ATOM 636 C CA . ALA A 1 79 ? 6.345 16.449 -14.453 1.00 56.75 79 ALA A CA 1
ATOM 637 C C . ALA A 1 79 ? 5.570 17.651 -15.013 1.00 56.75 79 ALA A C 1
ATOM 639 O O . ALA A 1 79 ? 5.021 17.552 -16.111 1.00 56.75 79 ALA A O 1
ATOM 640 N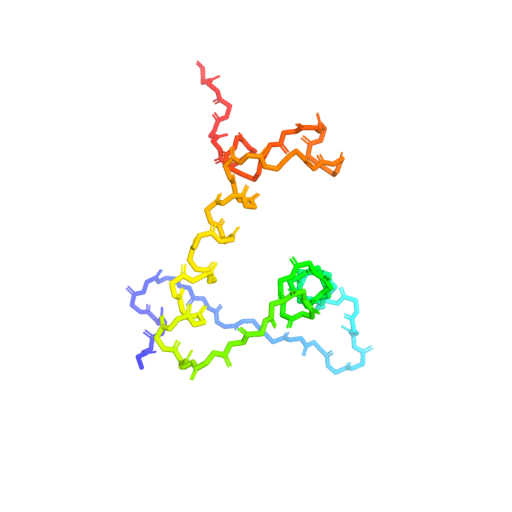 N . ALA A 1 80 ? 5.459 18.732 -14.236 1.00 54.06 80 ALA A N 1
ATOM 641 C CA . ALA A 1 80 ? 4.833 19.958 -14.714 1.00 54.06 80 ALA A CA 1
ATOM 642 C C . ALA A 1 80 ? 5.510 20.355 -16.037 1.00 54.06 80 ALA A C 1
ATOM 644 O O . ALA A 1 80 ? 6.737 20.462 -16.079 1.00 54.06 80 ALA A O 1
ATOM 645 N N . ALA A 1 81 ? 4.708 20.443 -17.102 1.00 43.09 81 ALA A N 1
ATOM 646 C CA . ALA A 1 81 ? 5.151 20.800 -18.447 1.00 43.09 81 ALA A CA 1
ATOM 647 C C . ALA A 1 81 ? 5.647 22.249 -18.514 1.00 43.09 81 ALA A C 1
ATOM 649 O O . ALA A 1 81 ? 5.080 23.095 -17.784 1.00 43.09 81 ALA A O 1
#

Solvent-accessible surface area (backbone atoms only — not comparable to full-atom values): 5134 Å² total; per-residue (Å²): 135,78,54,70,88,74,81,52,79,93,81,79,78,58,88,96,42,70,78,77,46,46,67,62,52,54,50,53,50,50,48,37,68,72,43,64,72,72,56,86,73,92,44,72,71,54,46,51,54,51,48,54,49,50,53,47,44,52,32,69,69,38,60,31,75,96,53,77,56,32,20,56,53,64,68,68,47,76,77,86,127

Foldseek 3Di:
DDPVVVVDDDDDDDPPRCVVCVVVVVVVVCCCVPPVVPDDDPDPVRSVVSVVVVVCCQQQPAFDVVQVGDHVVVSPDPDDD

Mean predicted aligned error: 6.14 Å

Secondary structure (DSSP, 8-state):
--GGGGT----PPPTT-GGGGHHHHHHHHHHIIIIITT---SSHHHHHHHHHHHHHHHHHT--BGGGTTB-HHHHHSPPP-

pLDDT: mean 89.09, std 10.47, range [43.09, 97.69]